Protein AF-A0A658NN57-F1 (afdb_monomer_lite)

pLDDT: mean 90.78, std 7.17, range [65.0, 97.75]

Sequence (86 aa):
GPGHSAVVYYVSGGRKINWICMGSSPSSRAESWSATASTEEVLGVYRGWNPEVTELVRISPTPFVTALYDRAPLDRWVKGRIVLMG

Foldseek 3Di:
DVQKDKDWDADPVNPDIDMDIDGDDPDDDDADPPAFDALVVVCVRQPPHDPVVNVVSVPDDTDHDGDDDDDDDDPDQDDDPDGDDD

Secondary structure (DSSP, 8-state):
-TTEEEEEEEETTTTEEEEEEEE--SS-----SS-B--HHHHHHHTTTS-HHHHHHHHHSSS-B-------PPPS-SEETTEE---

Radius of gyration: 17.11 Å; chains: 1; bounding box: 34×34×46 Å

Structure (mmCIF, N/CA/C/O backbone):
data_AF-A0A658NN57-F1
#
_entry.id   AF-A0A658NN57-F1
#
loop_
_atom_site.group_PDB
_atom_site.id
_atom_site.type_symbol
_atom_site.label_atom_id
_atom_site.label_alt_id
_atom_site.label_comp_id
_atom_site.label_asym_id
_atom_site.label_entity_id
_atom_site.label_seq_id
_atom_site.pdbx_PDB_ins_code
_atom_site.Cartn_x
_atom_site.Cartn_y
_atom_site.Cartn_z
_atom_site.occupancy
_atom_site.B_iso_or_equiv
_atom_site.auth_seq_id
_atom_site.auth_comp_id
_atom_site.auth_asym_id
_atom_site.auth_atom_id
_atom_site.pdbx_PDB_model_num
ATOM 1 N N . GLY A 1 1 ? -4.746 -8.887 -12.795 1.00 78.56 1 GLY A N 1
ATOM 2 C CA . GLY A 1 1 ? -4.434 -10.213 -13.365 1.00 78.56 1 GLY A CA 1
ATOM 3 C C . GLY A 1 1 ? -4.656 -11.279 -12.307 1.00 78.56 1 GLY A C 1
ATOM 4 O O . GLY A 1 1 ? -5.006 -10.924 -11.188 1.00 78.56 1 GLY A O 1
ATOM 5 N N . PRO A 1 2 ? -4.479 -12.569 -12.615 1.00 81.56 2 PRO A N 1
ATOM 6 C CA . PRO A 1 2 ? -4.632 -13.628 -11.617 1.00 81.56 2 PRO A CA 1
ATOM 7 C C . PRO A 1 2 ? -3.709 -13.409 -10.403 1.00 81.56 2 PRO A C 1
ATOM 9 O O . PRO A 1 2 ? -2.497 -13.261 -10.562 1.00 81.56 2 PRO A O 1
ATOM 12 N N . GLY A 1 3 ? -4.292 -13.324 -9.203 1.00 85.44 3 GLY A N 1
ATOM 13 C CA . GLY A 1 3 ? -3.575 -13.180 -7.925 1.00 85.44 3 GLY A CA 1
ATOM 14 C C . GLY A 1 3 ? -2.857 -11.845 -7.678 1.00 85.44 3 GLY A C 1
ATOM 15 O O . GLY A 1 3 ? -2.269 -11.677 -6.615 1.00 85.44 3 GLY A O 1
ATOM 16 N N . HIS A 1 4 ? -2.892 -10.908 -8.634 1.00 91.00 4 HIS A N 1
ATOM 17 C CA . HIS A 1 4 ? -2.131 -9.656 -8.581 1.00 91.00 4 HIS A CA 1
ATOM 18 C C . HIS A 1 4 ? -2.905 -8.495 -9.207 1.00 91.00 4 HIS A C 1
ATOM 20 O O . HIS A 1 4 ? -3.532 -8.633 -10.266 1.00 91.00 4 HIS A O 1
ATOM 26 N N . SER A 1 5 ? -2.794 -7.316 -8.610 1.00 93.94 5 SER A N 1
ATOM 27 C CA . SER A 1 5 ? -3.354 -6.073 -9.137 1.00 93.94 5 SER A CA 1
ATOM 28 C C . SER A 1 5 ? -2.415 -4.908 -8.874 1.00 93.94 5 SER A C 1
ATOM 30 O O . SER A 1 5 ? -1.809 -4.837 -7.810 1.00 93.94 5 SER A O 1
ATOM 32 N N . ALA A 1 6 ? -2.356 -3.971 -9.815 1.00 95.12 6 ALA A N 1
ATOM 33 C CA . ALA A 1 6 ? -1.632 -2.725 -9.653 1.00 95.12 6 ALA A CA 1
ATOM 34 C C . ALA A 1 6 ? -2.558 -1.548 -9.951 1.00 95.12 6 ALA A C 1
ATOM 36 O O . ALA A 1 6 ? -3.400 -1.626 -10.847 1.00 95.12 6 ALA A O 1
ATOM 37 N N . VAL A 1 7 ? -2.384 -0.470 -9.197 1.00 96.38 7 VAL A N 1
ATOM 38 C CA . VAL A 1 7 ? -3.083 0.801 -9.378 1.00 96.38 7 VAL A CA 1
ATOM 39 C C . VAL A 1 7 ? -2.022 1.872 -9.568 1.00 96.38 7 VAL A C 1
ATOM 41 O O . VAL A 1 7 ? -1.117 1.983 -8.746 1.00 96.38 7 VAL A O 1
ATOM 44 N N . VAL A 1 8 ? -2.121 2.644 -10.648 1.00 96.25 8 VAL A N 1
ATOM 45 C CA . VAL A 1 8 ? -1.159 3.696 -10.999 1.00 96.25 8 VAL A CA 1
ATOM 46 C C . VAL A 1 8 ? -1.933 4.965 -11.316 1.00 96.25 8 VAL A C 1
ATOM 48 O O . VAL A 1 8 ? -2.859 4.939 -12.124 1.00 96.25 8 VAL A O 1
ATOM 51 N N . TYR A 1 9 ? -1.580 6.073 -10.670 1.00 96.75 9 TYR A N 1
ATOM 52 C CA . TYR A 1 9 ? -2.236 7.357 -10.896 1.00 96.75 9 TYR A CA 1
ATOM 53 C C . TYR A 1 9 ? -1.303 8.536 -10.638 1.00 96.75 9 TYR A C 1
ATOM 55 O O . TYR A 1 9 ? -0.371 8.477 -9.834 1.00 96.75 9 TYR A O 1
ATOM 63 N N . TYR A 1 10 ? -1.577 9.638 -11.329 1.00 97.00 10 TYR A N 1
ATOM 64 C CA . TYR A 1 10 ? -0.856 10.887 -11.140 1.00 97.00 10 TYR A CA 1
ATOM 65 C C . TYR A 1 10 ? -1.296 11.599 -9.861 1.00 97.00 10 TYR A C 1
ATOM 67 O O . TYR A 1 10 ? -2.477 11.656 -9.525 1.00 97.00 10 TYR A O 1
ATOM 75 N N . VAL A 1 11 ? -0.333 12.214 -9.181 1.00 97.44 11 VAL A N 1
ATOM 76 C CA . VAL A 1 11 ? -0.545 13.082 -8.019 1.00 97.44 11 VAL A CA 1
ATOM 77 C C . VAL A 1 11 ? 0.276 14.363 -8.173 1.00 97.44 11 VAL A C 1
ATOM 79 O O . VAL A 1 11 ? 1.105 14.494 -9.076 1.00 97.44 11 VAL A O 1
ATOM 82 N N . SER A 1 12 ? 0.049 15.347 -7.296 1.00 97.50 12 SER A N 1
ATOM 83 C CA . SER A 1 12 ? 0.756 16.638 -7.344 1.00 97.50 12 SER A CA 1
ATOM 84 C C . SER A 1 12 ? 0.636 17.336 -8.714 1.00 97.50 12 SER A C 1
ATOM 86 O O . SER A 1 12 ? 1.623 17.816 -9.268 1.00 97.50 12 SER A O 1
ATOM 88 N N . GLY A 1 13 ? -0.573 17.355 -9.290 1.00 97.00 13 GLY A N 1
ATOM 89 C CA . GLY A 1 13 ? -0.836 17.986 -10.590 1.00 97.00 13 GLY A CA 1
ATOM 90 C C . GLY A 1 13 ? -0.066 17.357 -11.756 1.00 97.00 13 GLY A C 1
ATOM 91 O O . GLY A 1 13 ? 0.395 18.079 -12.630 1.00 97.00 13 GLY A O 1
ATOM 92 N N . GLY A 1 14 ? 0.151 16.038 -11.733 1.00 96.75 14 GLY A N 1
ATOM 93 C CA . GLY A 1 14 ? 0.865 15.324 -12.799 1.00 96.75 14 GLY A CA 1
ATOM 94 C C . GLY A 1 14 ? 2.379 15.228 -12.610 1.00 96.75 14 GLY A C 1
ATOM 95 O O . GLY A 1 14 ? 3.034 14.508 -13.352 1.00 96.75 14 GLY A O 1
ATOM 96 N N . ARG A 1 15 ? 2.953 15.902 -11.605 1.00 97.19 15 ARG A N 1
ATOM 97 C CA . ARG A 1 15 ? 4.412 15.907 -11.381 1.00 97.19 15 ARG A CA 1
ATOM 98 C C . ARG A 1 15 ? 4.950 14.646 -10.711 1.00 97.19 15 ARG A C 1
ATOM 100 O O . ARG A 1 15 ? 6.160 14.452 -10.672 1.00 97.19 15 ARG A O 1
ATOM 107 N N . LYS A 1 16 ? 4.079 13.837 -10.110 1.00 95.62 16 LYS A N 1
ATOM 108 C CA . LYS A 1 16 ? 4.449 12.596 -9.426 1.00 95.62 16 LYS A CA 1
ATOM 109 C C . LYS A 1 16 ? 3.481 11.489 -9.814 1.00 95.62 16 LYS A C 1
ATOM 111 O O . LYS A 1 16 ? 2.317 11.755 -10.109 1.00 95.62 16 LYS A O 1
ATOM 116 N N . ILE A 1 17 ? 3.961 10.258 -9.751 1.00 94.75 17 ILE A N 1
ATOM 117 C CA . ILE A 1 17 ? 3.154 9.054 -9.922 1.00 94.75 17 ILE A CA 1
ATOM 118 C C . ILE A 1 17 ? 3.090 8.358 -8.567 1.00 94.75 17 ILE A C 1
ATOM 120 O O . ILE A 1 17 ? 4.119 8.189 -7.915 1.00 94.75 17 ILE A O 1
ATOM 124 N N . ASN A 1 18 ? 1.885 7.975 -8.151 1.00 95.44 18 ASN A N 1
ATOM 125 C CA . ASN A 1 18 ? 1.694 7.011 -7.082 1.00 95.44 18 ASN A CA 1
ATOM 126 C C . ASN A 1 18 ? 1.330 5.663 -7.701 1.00 95.44 18 ASN A C 1
ATOM 128 O O . ASN A 1 18 ? 0.447 5.593 -8.560 1.00 95.44 18 ASN A O 1
ATOM 132 N N . TRP A 1 19 ? 1.997 4.605 -7.256 1.00 94.50 19 TRP A N 1
ATOM 133 C CA . TRP A 1 19 ? 1.684 3.243 -7.659 1.00 94.50 19 TRP A CA 1
ATOM 134 C C . TRP A 1 19 ? 1.507 2.359 -6.427 1.00 94.50 19 TRP A C 1
ATOM 136 O O . TRP A 1 19 ? 2.174 2.543 -5.412 1.00 94.50 19 TRP A O 1
ATOM 146 N N . ILE A 1 20 ? 0.574 1.414 -6.514 1.00 94.81 20 ILE A N 1
ATOM 147 C CA . ILE A 1 20 ? 0.282 0.430 -5.472 1.00 94.81 20 ILE A CA 1
ATOM 148 C C . ILE A 1 20 ? 0.200 -0.929 -6.143 1.00 94.81 20 ILE A C 1
ATOM 150 O O . ILE A 1 20 ? -0.584 -1.116 -7.071 1.00 94.81 20 ILE A O 1
ATOM 154 N N . CYS A 1 21 ? 0.985 -1.874 -5.644 1.00 93.69 21 CYS A N 1
ATOM 155 C CA . CYS A 1 21 ? 1.018 -3.253 -6.099 1.00 93.69 21 CYS A CA 1
ATOM 156 C C . CYS A 1 21 ? 0.472 -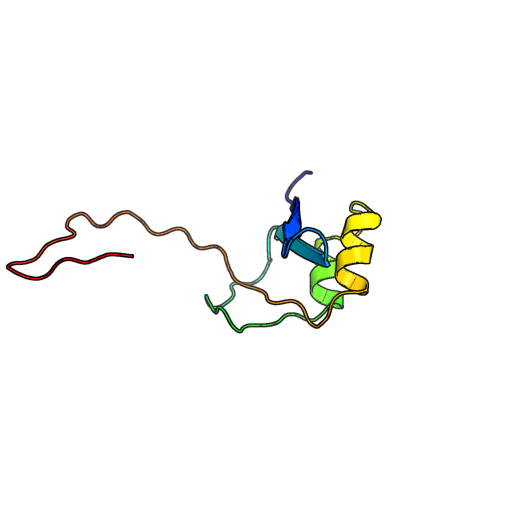4.156 -4.987 1.00 93.69 21 CYS A C 1
ATOM 158 O O . CYS A 1 21 ? 1.022 -4.195 -3.892 1.00 93.69 21 CYS A O 1
ATOM 160 N N . MET A 1 22 ? -0.596 -4.901 -5.270 1.00 92.56 22 MET A N 1
ATOM 161 C CA . MET A 1 22 ? -1.216 -5.866 -4.360 1.00 92.56 22 MET A CA 1
ATOM 162 C C . MET A 1 22 ? -1.084 -7.277 -4.930 1.00 92.56 22 MET A C 1
ATOM 164 O O . MET A 1 22 ? -1.502 -7.539 -6.057 1.00 92.56 22 MET A O 1
ATOM 168 N N . GLY A 1 23 ? -0.500 -8.180 -4.152 1.00 88.44 23 GLY A N 1
ATOM 169 C CA . GLY A 1 23 ? -0.326 -9.585 -4.505 1.00 88.44 23 GLY A CA 1
ATOM 170 C C . GLY A 1 23 ? -0.235 -10.450 -3.254 1.00 88.44 23 GLY A C 1
ATOM 171 O O . GLY A 1 23 ? -0.045 -9.937 -2.149 1.00 88.44 23 GLY A O 1
ATOM 172 N N . SER A 1 24 ? -0.389 -11.761 -3.418 1.00 80.94 24 SER A N 1
ATOM 173 C CA . SER A 1 24 ? -0.245 -12.703 -2.308 1.00 80.94 24 SER A CA 1
ATOM 174 C C . SER A 1 24 ? 1.213 -12.776 -1.846 1.00 80.94 24 SER A C 1
ATOM 176 O O . SER A 1 24 ? 2.112 -13.039 -2.641 1.00 80.94 24 SER A O 1
ATOM 178 N N . SER A 1 25 ? 1.441 -12.576 -0.548 1.00 74.12 25 SER A N 1
ATOM 179 C CA . SER A 1 25 ? 2.740 -12.796 0.094 1.00 74.12 25 SER A CA 1
ATOM 180 C C . SER A 1 25 ? 2.744 -14.164 0.784 1.00 74.12 25 SER A C 1
ATOM 182 O O . SER A 1 25 ? 1.789 -14.464 1.503 1.00 74.12 25 SER A O 1
ATOM 184 N N . PRO A 1 26 ? 3.794 -14.990 0.621 1.00 65.00 26 PRO A N 1
ATOM 185 C CA . PRO A 1 26 ? 3.906 -16.276 1.311 1.00 65.00 26 PRO A CA 1
ATOM 186 C C . PRO A 1 26 ? 4.215 -16.123 2.809 1.00 65.00 26 PRO A C 1
ATOM 188 O O . PRO A 1 26 ? 4.082 -17.083 3.562 1.00 65.00 26 PRO A O 1
ATOM 191 N N . SER A 1 27 ? 4.640 -14.934 3.249 1.00 69.62 27 SER A N 1
ATOM 192 C CA . SER A 1 27 ? 5.004 -14.643 4.635 1.00 69.62 27 SER A CA 1
ATOM 193 C C . SER A 1 27 ? 4.057 -13.629 5.275 1.00 69.62 27 SER A C 1
ATOM 195 O O . SER A 1 27 ? 3.686 -12.618 4.667 1.00 69.62 27 SER A O 1
ATOM 197 N N . SER A 1 28 ? 3.698 -13.891 6.535 1.00 67.56 28 SER A N 1
ATOM 198 C CA . SER A 1 28 ? 3.035 -12.916 7.397 1.00 67.56 28 SER A CA 1
ATOM 199 C C . SER A 1 28 ? 3.978 -11.742 7.650 1.00 67.56 28 SER A C 1
ATOM 201 O O . SER A 1 28 ? 5.106 -11.941 8.109 1.00 67.56 28 SER A O 1
ATOM 203 N N . ARG A 1 29 ? 3.513 -10.521 7.392 1.00 74.31 29 ARG A N 1
ATOM 204 C CA . ARG A 1 29 ? 4.230 -9.287 7.731 1.00 74.31 29 ARG A CA 1
ATOM 205 C C . ARG A 1 29 ? 3.526 -8.565 8.868 1.00 74.31 29 ARG A C 1
ATOM 207 O O . ARG A 1 29 ? 2.302 -8.616 8.973 1.00 74.31 29 ARG A O 1
ATOM 214 N N . ALA A 1 30 ? 4.294 -7.873 9.703 1.00 74.94 30 ALA A N 1
ATOM 215 C CA . ALA A 1 30 ? 3.718 -6.919 10.640 1.00 74.94 30 ALA A CA 1
ATOM 216 C C . ALA A 1 30 ? 2.996 -5.806 9.861 1.00 74.94 30 ALA A C 1
ATOM 218 O O . ALA A 1 30 ? 3.475 -5.368 8.813 1.00 74.94 30 ALA A O 1
ATOM 219 N N . GLU A 1 31 ? 1.855 -5.353 10.376 1.00 75.44 31 GLU A N 1
ATOM 220 C CA . GLU A 1 31 ? 1.191 -4.153 9.869 1.00 75.44 31 GLU A CA 1
ATOM 221 C C . GLU A 1 31 ? 2.047 -2.945 10.261 1.00 75.44 31 GLU A C 1
ATOM 223 O O . GLU A 1 31 ? 2.108 -2.557 11.428 1.00 75.44 31 GLU A O 1
ATOM 228 N N . SER A 1 32 ? 2.790 -2.404 9.297 1.00 81.56 32 SER A N 1
ATOM 229 C CA . SER A 1 32 ? 3.694 -1.283 9.520 1.00 81.56 32 SER A CA 1
ATOM 230 C C . SER A 1 32 ? 3.665 -0.342 8.330 1.00 81.56 32 SER A C 1
ATOM 232 O O . SER A 1 32 ? 3.897 -0.739 7.192 1.00 81.56 32 SER A O 1
ATOM 234 N N . TRP A 1 33 ? 3.434 0.934 8.623 1.00 80.44 33 TRP A N 1
ATOM 235 C CA . TRP A 1 33 ? 3.427 2.015 7.638 1.00 80.44 33 TRP A CA 1
ATOM 236 C C . TRP A 1 33 ? 4.831 2.481 7.236 1.00 80.44 33 TRP A C 1
ATOM 238 O O . TRP A 1 33 ? 4.970 3.303 6.336 1.00 80.44 33 TRP A O 1
ATOM 248 N N . SER A 1 34 ? 5.869 1.974 7.902 1.00 86.50 34 SER A N 1
ATOM 249 C CA . SER A 1 34 ? 7.271 2.304 7.629 1.00 86.50 34 SER A CA 1
ATOM 250 C C . SER A 1 34 ? 8.108 1.094 7.222 1.00 86.50 34 SER A C 1
ATOM 252 O O . SER A 1 34 ? 9.303 1.241 6.969 1.00 86.50 34 SER A O 1
ATOM 254 N N . ALA A 1 35 ? 7.509 -0.100 7.156 1.00 89.19 35 ALA A N 1
ATOM 255 C CA . ALA A 1 35 ? 8.210 -1.279 6.678 1.00 89.19 35 ALA A CA 1
ATOM 256 C C . ALA A 1 35 ? 8.541 -1.137 5.189 1.00 89.19 35 ALA A C 1
ATOM 258 O O . ALA A 1 35 ? 7.746 -0.643 4.386 1.00 89.19 35 ALA A O 1
ATOM 259 N N . THR A 1 36 ? 9.733 -1.596 4.827 1.00 91.19 36 THR A N 1
ATOM 260 C CA . THR A 1 36 ? 10.232 -1.607 3.455 1.00 91.19 36 THR A CA 1
ATOM 261 C C . THR A 1 36 ? 10.465 -3.038 2.983 1.00 91.19 36 THR A C 1
ATOM 263 O O . THR A 1 36 ? 10.612 -3.963 3.786 1.00 91.19 36 THR A O 1
ATOM 266 N N . ALA A 1 37 ? 10.473 -3.223 1.667 1.00 88.50 37 ALA A N 1
ATOM 267 C CA . ALA A 1 37 ? 10.921 -4.448 1.012 1.00 88.50 37 ALA A CA 1
ATOM 268 C C . ALA A 1 37 ? 12.093 -4.126 0.083 1.00 88.50 37 ALA A C 1
ATOM 270 O O . ALA A 1 37 ? 12.270 -2.977 -0.331 1.00 88.50 37 ALA A O 1
ATOM 271 N N . SER A 1 38 ? 12.881 -5.139 -0.276 1.00 91.75 38 SER A N 1
ATOM 272 C CA . SER A 1 38 ? 13.810 -4.975 -1.390 1.00 91.75 38 SER A CA 1
ATOM 273 C C . SER A 1 38 ? 13.037 -4.910 -2.708 1.00 91.75 38 SER A C 1
ATOM 275 O O . SER A 1 38 ? 11.981 -5.532 -2.869 1.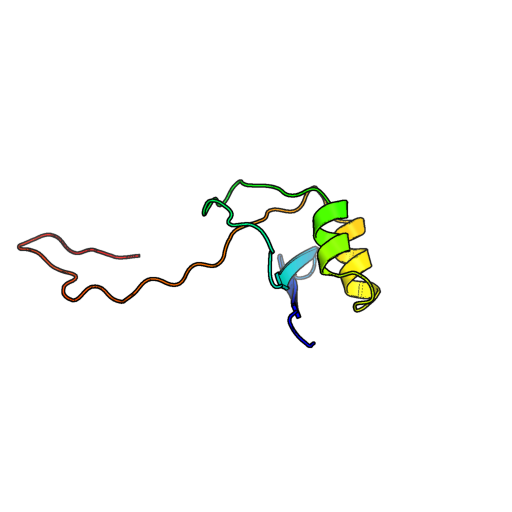00 91.75 38 SER A O 1
ATOM 277 N N . THR A 1 39 ? 13.576 -4.170 -3.674 1.00 93.12 39 THR A N 1
ATOM 278 C CA . THR A 1 39 ? 13.023 -4.104 -5.031 1.00 93.12 39 THR A CA 1
ATOM 279 C C . THR A 1 39 ? 12.941 -5.503 -5.648 1.00 93.12 39 THR A C 1
ATOM 281 O O . THR A 1 39 ? 11.945 -5.846 -6.282 1.00 93.12 39 THR A O 1
ATOM 284 N N . GLU A 1 40 ? 13.940 -6.352 -5.405 1.00 93.25 40 GLU A N 1
ATOM 285 C CA . GLU A 1 40 ? 14.009 -7.730 -5.897 1.00 93.25 40 GLU A CA 1
ATOM 286 C C . GLU A 1 40 ? 12.873 -8.598 -5.359 1.00 93.25 40 GLU A C 1
ATOM 288 O O . GLU A 1 40 ? 12.341 -9.429 -6.095 1.00 93.25 40 GLU A O 1
ATOM 293 N N . GLU A 1 41 ? 12.481 -8.410 -4.098 1.00 90.56 41 GLU A N 1
ATOM 294 C CA . GLU A 1 41 ? 11.375 -9.162 -3.518 1.00 90.56 41 GLU A CA 1
ATOM 295 C C . GLU A 1 41 ? 10.053 -8.804 -4.207 1.00 90.56 41 GLU A C 1
ATOM 297 O O . GLU A 1 41 ? 9.312 -9.693 -4.633 1.00 90.56 41 GLU A O 1
ATOM 302 N N . VAL A 1 42 ? 9.791 -7.505 -4.398 1.00 91.12 42 VAL A N 1
ATOM 303 C CA . VAL A 1 42 ? 8.587 -7.034 -5.099 1.00 91.12 42 VAL A CA 1
ATOM 304 C C . VAL A 1 42 ? 8.575 -7.540 -6.544 1.00 91.12 42 VAL A C 1
ATOM 306 O O . VAL A 1 42 ? 7.564 -8.063 -7.014 1.00 91.12 42 VAL A O 1
ATOM 309 N N . LEU A 1 43 ? 9.708 -7.466 -7.247 1.00 92.75 43 LEU A N 1
ATOM 310 C CA . LEU A 1 43 ? 9.839 -8.003 -8.605 1.00 92.75 43 LEU A CA 1
ATOM 311 C C . LEU A 1 43 ? 9.687 -9.530 -8.662 1.00 92.75 43 LEU A C 1
ATOM 313 O O . LEU A 1 43 ? 9.232 -10.058 -9.676 1.00 92.75 43 LEU A O 1
ATOM 317 N N . GLY A 1 44 ? 10.042 -10.244 -7.592 1.00 92.00 44 GLY A N 1
ATOM 318 C CA . GLY A 1 44 ? 9.815 -11.680 -7.456 1.00 92.00 44 GLY A CA 1
ATOM 319 C C . GLY A 1 44 ? 8.328 -12.032 -7.462 1.00 92.00 44 GLY A C 1
ATOM 320 O O . GLY A 1 44 ? 7.926 -12.934 -8.196 1.00 92.00 44 GLY A O 1
ATOM 321 N N . VAL A 1 45 ? 7.518 -11.276 -6.714 1.00 90.06 45 VAL A N 1
ATOM 322 C CA . VAL A 1 45 ? 6.049 -11.411 -6.691 1.00 90.06 45 VAL A CA 1
ATOM 323 C C . VAL A 1 45 ? 5.451 -11.092 -8.067 1.00 90.06 45 VAL A C 1
ATOM 325 O O . VAL A 1 45 ? 4.571 -11.797 -8.546 1.00 90.06 45 VAL A O 1
ATOM 328 N N . TYR A 1 46 ? 5.986 -10.080 -8.751 1.00 91.69 46 TYR A N 1
ATOM 329 C CA . TYR A 1 46 ? 5.506 -9.620 -10.059 1.00 91.69 46 TYR A CA 1
ATOM 330 C C . TYR A 1 46 ? 6.227 -10.262 -11.259 1.00 91.69 46 TYR A C 1
ATOM 332 O O . TYR A 1 46 ? 6.178 -9.738 -12.377 1.00 91.69 46 TYR A O 1
ATOM 340 N N . ARG A 1 47 ? 6.902 -11.403 -11.070 1.00 90.81 47 ARG A N 1
ATOM 341 C CA . ARG A 1 47 ? 7.655 -12.067 -12.143 1.00 90.81 47 ARG A CA 1
ATOM 342 C C . ARG A 1 47 ? 6.733 -12.456 -13.302 1.00 90.81 47 ARG A C 1
ATOM 344 O O . ARG A 1 47 ? 5.744 -13.156 -13.116 1.00 90.81 47 ARG A O 1
ATOM 351 N N . GLY A 1 48 ? 7.102 -12.045 -14.517 1.00 90.56 48 GLY A N 1
ATOM 352 C CA . GLY A 1 48 ? 6.331 -12.335 -15.732 1.00 90.56 48 GLY A CA 1
ATOM 353 C C . GLY A 1 48 ? 5.037 -11.526 -15.860 1.00 90.56 48 GLY A C 1
ATOM 354 O O . GLY A 1 48 ? 4.220 -11.824 -16.728 1.00 90.56 48 GLY A O 1
ATOM 355 N N . TRP A 1 49 ? 4.835 -10.522 -15.001 1.00 92.88 49 TRP A N 1
ATOM 356 C CA . TRP A 1 49 ? 3.709 -9.602 -15.096 1.00 92.88 49 TRP A CA 1
ATOM 357 C C . TRP A 1 49 ? 3.991 -8.458 -16.078 1.00 92.88 49 TRP A C 1
ATOM 359 O O . TRP A 1 49 ? 4.984 -8.478 -16.803 1.00 92.88 49 TRP A O 1
ATOM 369 N N . ASN A 1 50 ? 3.095 -7.471 -16.136 1.00 93.38 50 ASN A N 1
ATOM 370 C CA . ASN A 1 50 ? 3.197 -6.365 -17.086 1.00 93.38 50 ASN A CA 1
ATOM 371 C C . ASN A 1 50 ? 4.576 -5.654 -16.989 1.00 93.38 50 ASN A C 1
ATOM 373 O O . ASN A 1 50 ? 4.915 -5.171 -15.901 1.00 93.38 50 ASN A O 1
ATOM 377 N N . PRO A 1 51 ? 5.338 -5.547 -18.102 1.00 95.06 51 PRO A N 1
ATOM 378 C CA . PRO A 1 51 ? 6.666 -4.935 -18.114 1.00 95.06 51 PRO A CA 1
ATOM 379 C C . PRO A 1 51 ? 6.702 -3.504 -17.572 1.00 95.06 51 PRO A C 1
ATOM 381 O O . PRO A 1 51 ? 7.618 -3.166 -16.825 1.00 95.06 51 PRO A O 1
ATOM 384 N N . GLU A 1 52 ? 5.691 -2.685 -17.872 1.00 94.69 52 GLU A N 1
ATOM 385 C CA . GLU A 1 52 ? 5.610 -1.291 -17.418 1.00 94.69 52 GLU A CA 1
ATOM 386 C C . GLU A 1 52 ? 5.480 -1.208 -15.894 1.00 94.69 52 GLU A C 1
ATOM 388 O O . GLU A 1 52 ? 6.125 -0.380 -15.256 1.00 94.69 52 GLU A O 1
ATOM 393 N N . VAL A 1 53 ? 4.709 -2.111 -15.282 1.00 93.94 53 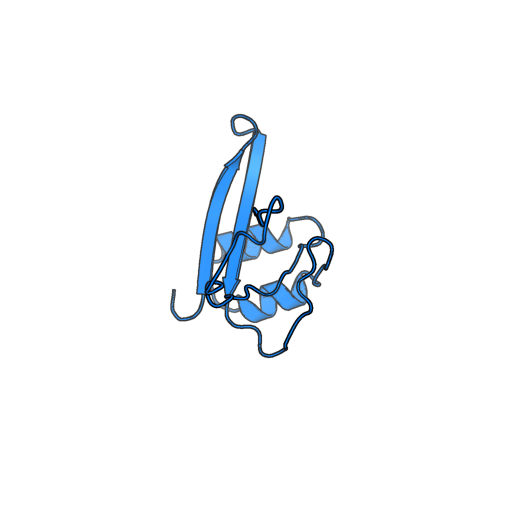VAL A N 1
ATOM 394 C CA . VAL A 1 53 ? 4.564 -2.166 -13.818 1.00 93.94 53 VAL A CA 1
ATOM 395 C C . VAL A 1 53 ? 5.868 -2.607 -13.165 1.00 93.94 53 VAL A C 1
ATOM 397 O O . VAL A 1 53 ? 6.300 -2.004 -12.186 1.00 93.94 53 VAL A O 1
ATOM 400 N N . THR A 1 54 ? 6.525 -3.634 -13.710 1.00 94.94 54 THR A N 1
ATOM 401 C CA . THR A 1 54 ? 7.823 -4.068 -13.176 1.00 94.94 54 THR A CA 1
ATOM 402 C C . THR A 1 54 ? 8.903 -3.002 -13.349 1.00 94.94 54 THR A C 1
ATOM 404 O O . THR A 1 54 ? 9.778 -2.876 -12.495 1.00 94.94 54 THR A O 1
ATOM 407 N N . GLU A 1 55 ? 8.825 -2.193 -14.405 1.00 95.88 55 GLU A N 1
ATOM 408 C CA . GLU A 1 55 ? 9.760 -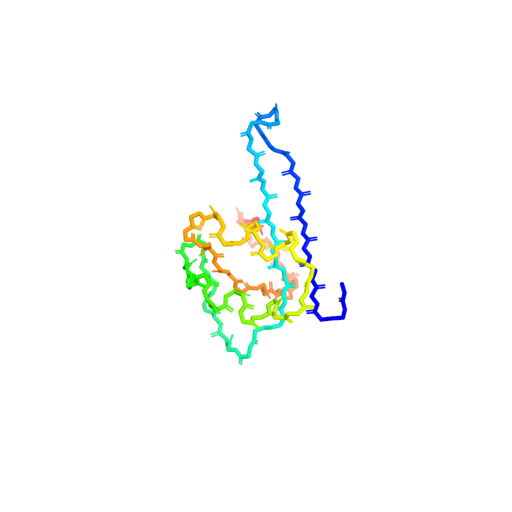1.094 -14.617 1.00 95.88 55 GLU A CA 1
ATOM 409 C C . GLU A 1 55 ? 9.507 0.063 -13.647 1.00 95.88 55 GLU A C 1
ATOM 411 O O . GLU A 1 55 ? 10.459 0.564 -13.054 1.00 95.88 55 GLU A O 1
ATOM 416 N N . LEU A 1 56 ? 8.243 0.413 -13.372 1.00 95.06 56 LEU A N 1
ATOM 417 C CA . LEU A 1 56 ? 7.895 1.384 -12.326 1.00 95.06 56 LEU A CA 1
ATOM 418 C C . LEU A 1 56 ? 8.483 0.995 -10.963 1.00 95.06 56 LEU A C 1
ATOM 420 O O . LEU A 1 56 ? 9.027 1.850 -10.263 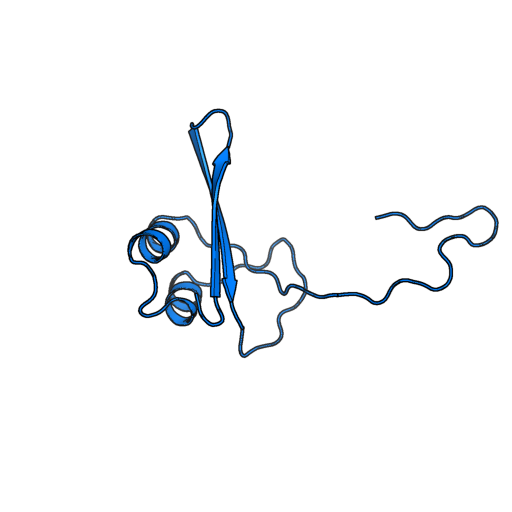1.00 95.06 56 LEU A O 1
ATOM 424 N N . VAL A 1 57 ? 8.416 -0.289 -10.601 1.00 94.50 57 VAL A N 1
ATOM 425 C CA . VAL A 1 57 ? 9.029 -0.808 -9.368 1.00 94.50 57 VAL A CA 1
ATOM 426 C C . VAL A 1 57 ? 10.554 -0.652 -9.406 1.00 94.50 57 VAL A C 1
ATOM 428 O O . VAL A 1 57 ? 11.142 -0.226 -8.416 1.00 94.50 57 VAL A O 1
ATOM 431 N N . ARG A 1 58 ? 11.198 -0.950 -10.542 1.00 95.31 58 ARG A N 1
ATOM 432 C CA . ARG A 1 58 ? 12.661 -0.893 -10.703 1.00 95.31 58 ARG A CA 1
ATOM 433 C C . ARG A 1 58 ? 13.231 0.520 -10.575 1.00 95.31 58 ARG A C 1
ATOM 435 O O . ARG A 1 58 ? 14.287 0.686 -9.974 1.00 95.31 58 ARG A O 1
ATOM 442 N N . ILE A 1 59 ? 12.556 1.516 -11.149 1.00 95.12 59 ILE A N 1
ATOM 443 C CA . ILE A 1 59 ? 13.025 2.913 -11.156 1.00 95.12 59 ILE A CA 1
ATOM 444 C C . ILE A 1 59 ? 12.641 3.686 -9.889 1.00 95.12 59 ILE A C 1
ATOM 446 O O . ILE A 1 59 ? 13.079 4.822 -9.698 1.00 95.12 59 ILE A O 1
ATOM 450 N N . SER A 1 60 ? 11.783 3.110 -9.046 1.00 94.06 60 SER A N 1
ATOM 451 C CA . SER A 1 60 ? 11.341 3.749 -7.812 1.00 94.06 60 SER A CA 1
ATOM 452 C C . SER A 1 60 ? 12.407 3.649 -6.715 1.00 94.06 60 SER A C 1
ATOM 454 O O . SER A 1 60 ? 13.179 2.689 -6.681 1.00 94.06 60 SER A O 1
ATOM 456 N N . PRO A 1 61 ? 12.432 4.603 -5.765 1.00 91.50 61 PRO A N 1
ATOM 457 C CA . PRO A 1 61 ? 13.134 4.418 -4.499 1.00 91.50 61 PRO A CA 1
ATOM 458 C C . PRO A 1 61 ? 12.632 3.173 -3.755 1.00 91.50 61 PRO A C 1
ATOM 460 O O . PRO A 1 61 ? 11.584 2.623 -4.098 1.00 91.50 61 PRO A O 1
ATOM 463 N N . THR A 1 62 ? 13.350 2.777 -2.699 1.00 91.38 62 THR A N 1
ATOM 464 C CA . THR A 1 62 ? 13.006 1.617 -1.864 1.00 91.38 62 THR A CA 1
ATOM 465 C C . THR A 1 62 ? 11.503 1.560 -1.561 1.00 91.38 62 THR A C 1
ATOM 467 O O . THR A 1 62 ? 10.977 2.497 -0.950 1.00 91.38 62 THR A O 1
ATOM 470 N N . PRO A 1 63 ? 10.803 0.486 -1.972 1.00 90.69 63 PRO A N 1
ATOM 471 C CA . PRO A 1 63 ? 9.363 0.404 -1.821 1.00 90.69 63 PRO A CA 1
ATOM 472 C C . PRO A 1 63 ? 8.971 0.176 -0.361 1.00 90.69 63 PRO A C 1
ATOM 474 O O . PRO A 1 63 ? 9.602 -0.591 0.374 1.00 90.69 63 PRO A O 1
ATOM 477 N N . PHE A 1 64 ? 7.871 0.810 0.036 1.00 91.25 64 PHE A N 1
ATOM 478 C CA . PHE A 1 64 ? 7.168 0.460 1.263 1.00 91.25 64 PHE A CA 1
ATOM 479 C C . PHE A 1 64 ? 6.350 -0.811 1.054 1.00 91.25 64 PHE A C 1
ATOM 481 O O . PHE A 1 64 ? 5.838 -1.066 -0.038 1.00 91.25 64 PHE A O 1
ATOM 488 N N . VAL A 1 65 ? 6.204 -1.597 2.115 1.00 89.88 65 VAL A N 1
ATOM 489 C CA . VAL A 1 65 ? 5.399 -2.813 2.103 1.00 89.88 65 VAL A CA 1
ATOM 490 C C . VAL A 1 65 ? 4.576 -2.899 3.377 1.00 89.88 65 VAL A C 1
ATOM 492 O O . VAL A 1 65 ? 5.091 -2.721 4.475 1.00 89.88 65 VAL A O 1
ATOM 495 N N . THR A 1 66 ? 3.293 -3.208 3.232 1.00 88.56 66 THR A N 1
ATOM 496 C CA . THR A 1 66 ? 2.405 -3.462 4.363 1.00 88.56 66 THR A CA 1
ATOM 497 C C . THR A 1 66 ? 1.550 -4.688 4.081 1.00 88.56 66 THR A C 1
ATOM 499 O O . THR A 1 66 ? 1.194 -4.959 2.932 1.00 88.56 66 THR A O 1
ATOM 502 N N . ALA A 1 67 ? 1.247 -5.452 5.126 1.00 89.06 67 ALA A N 1
ATOM 503 C CA . ALA A 1 67 ? 0.234 -6.490 5.042 1.00 89.06 67 ALA A CA 1
ATOM 504 C C . ALA A 1 67 ? -1.150 -5.839 5.086 1.00 89.06 67 ALA A C 1
ATOM 506 O O . ALA A 1 67 ? -1.429 -5.021 5.960 1.00 89.06 67 ALA A O 1
ATOM 507 N N . LEU A 1 68 ? -2.015 -6.223 4.149 1.00 87.62 68 LEU A N 1
ATOM 508 C CA . LEU A 1 68 ? -3.406 -5.794 4.147 1.00 87.62 68 LEU A CA 1
ATOM 509 C C . LEU A 1 68 ? -4.207 -6.744 5.040 1.00 87.62 68 LEU A C 1
ATOM 511 O O . LEU A 1 68 ? -4.456 -7.889 4.659 1.00 87.62 68 LEU A O 1
ATOM 515 N N . TYR A 1 69 ? -4.569 -6.277 6.231 1.00 87.06 69 TYR A N 1
ATOM 516 C CA . TYR A 1 69 ? -5.406 -7.020 7.166 1.00 87.06 69 TYR A CA 1
ATOM 517 C C . TYR A 1 69 ? -6.830 -6.480 7.161 1.00 87.06 69 TYR A C 1
ATOM 519 O O . TYR A 1 69 ? -7.047 -5.271 7.193 1.00 87.06 69 TYR A O 1
ATOM 527 N N . ASP A 1 70 ? -7.790 -7.398 7.173 1.00 87.75 70 ASP A N 1
ATOM 528 C CA . ASP A 1 70 ? -9.172 -7.082 7.512 1.00 87.75 70 ASP A CA 1
ATOM 529 C C . ASP A 1 70 ? -9.380 -7.255 9.023 1.00 87.75 70 ASP A C 1
ATOM 531 O O . ASP A 1 70 ? -8.703 -8.055 9.682 1.00 87.75 70 ASP A O 1
ATOM 535 N N . ARG A 1 71 ? -10.311 -6.492 9.589 1.00 89.75 71 ARG A N 1
ATOM 536 C CA . ARG A 1 71 ? -10.690 -6.565 11.000 1.00 89.75 71 ARG A CA 1
ATOM 537 C C . ARG A 1 71 ? -12.202 -6.664 11.079 1.00 89.75 71 ARG A C 1
ATOM 539 O O . ARG A 1 71 ? -12.916 -5.835 10.524 1.00 89.75 71 ARG A O 1
ATOM 546 N N . ALA A 1 72 ? -12.684 -7.662 11.818 1.00 93.75 72 ALA A N 1
ATOM 547 C CA . ALA A 1 72 ? -14.109 -7.792 12.079 1.00 93.75 72 ALA A CA 1
ATOM 548 C C . ALA A 1 72 ? -14.649 -6.502 12.728 1.00 93.75 72 ALA A C 1
ATOM 550 O O . ALA A 1 72 ? -13.963 -5.913 13.575 1.00 93.75 72 ALA A O 1
ATOM 551 N N . PRO A 1 73 ? -15.865 -6.064 12.358 1.00 93.19 73 P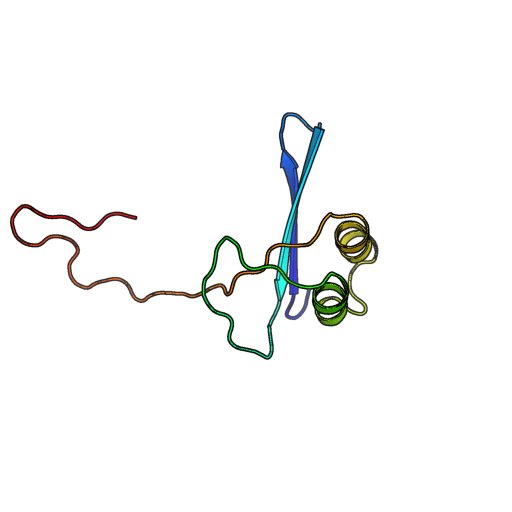RO A N 1
ATOM 552 C CA . PRO A 1 73 ? -16.474 -4.904 12.983 1.00 93.19 73 PRO A CA 1
ATOM 553 C C . PRO A 1 73 ? -16.626 -5.147 14.486 1.00 93.19 73 PRO A C 1
ATOM 555 O O . PRO A 1 73 ? -16.962 -6.247 14.922 1.00 93.19 73 PRO A O 1
ATOM 558 N N . LEU A 1 74 ? -16.392 -4.110 15.288 1.00 95.06 74 LEU A N 1
ATOM 559 C CA . LEU A 1 74 ? -16.664 -4.184 16.719 1.00 95.06 74 LEU A CA 1
ATOM 560 C C . LEU A 1 74 ? -18.174 -4.175 16.960 1.00 95.06 74 LEU A C 1
ATOM 562 O O . LEU A 1 74 ? -18.879 -3.320 16.423 1.00 95.06 74 LEU A O 1
ATOM 566 N N . ASP A 1 75 ? -18.644 -5.034 17.865 1.00 96.00 75 ASP A N 1
ATOM 567 C CA . ASP A 1 75 ? -20.055 -5.072 18.281 1.00 96.00 75 ASP A CA 1
ATOM 568 C C . ASP A 1 75 ? -20.521 -3.752 18.918 1.00 96.00 75 ASP A C 1
ATOM 570 O O . ASP A 1 75 ? -21.710 -3.431 18.940 1.00 96.00 75 ASP A O 1
ATOM 574 N N . ARG A 1 76 ? -19.587 -2.975 19.483 1.00 95.75 76 ARG A N 1
ATOM 575 C CA . ARG A 1 76 ? -19.878 -1.698 20.137 1.00 95.75 76 ARG A CA 1
ATOM 576 C C . ARG A 1 76 ? -18.709 -0.726 20.033 1.00 95.75 76 ARG A C 1
ATOM 578 O O . ARG A 1 76 ? -17.597 -1.036 20.448 1.00 95.75 76 ARG A O 1
ATOM 585 N N . TRP A 1 77 ? -19.020 0.490 19.596 1.00 96.56 77 TRP A N 1
ATOM 586 C CA . TRP A 1 77 ? -18.049 1.564 19.364 1.00 96.56 77 TRP A CA 1
ATOM 587 C C . TRP A 1 77 ? -18.022 2.614 20.486 1.00 96.56 77 TRP A C 1
ATOM 589 O O . TRP A 1 77 ? -17.035 3.327 20.638 1.00 96.56 77 TRP A O 1
ATOM 599 N N . VAL A 1 78 ? -19.083 2.701 21.299 1.00 97.75 78 VAL A N 1
ATOM 600 C CA . VAL A 1 78 ? -19.224 3.675 22.396 1.00 97.75 78 VAL A CA 1
ATOM 601 C C . VAL A 1 78 ? -19.300 2.966 23.746 1.00 97.75 78 VAL A C 1
ATOM 603 O O . VAL A 1 78 ? -20.069 2.019 23.920 1.00 97.75 78 VAL A O 1
ATOM 606 N N . LYS A 1 79 ? -18.559 3.459 24.740 1.00 97.38 79 LYS A N 1
ATOM 607 C CA . LYS A 1 79 ? -18.683 3.046 26.144 1.00 97.38 79 LYS A CA 1
ATOM 608 C C . LYS A 1 79 ? -18.733 4.282 27.044 1.00 97.38 79 LYS A C 1
ATOM 610 O O . LYS A 1 79 ? -17.725 4.947 27.269 1.00 97.38 79 LYS A O 1
ATOM 615 N N . GLY A 1 80 ? -19.917 4.586 27.580 1.00 96.75 80 GLY A N 1
ATOM 616 C CA . GLY A 1 80 ? -20.136 5.779 28.403 1.00 96.75 80 GLY A CA 1
ATOM 617 C C . GLY A 1 80 ? -19.959 7.062 27.587 1.00 96.75 80 GLY A C 1
ATOM 618 O O . GLY A 1 80 ? -20.726 7.309 26.666 1.00 96.75 80 GLY A O 1
ATOM 619 N N . ARG A 1 81 ? -18.944 7.867 27.925 1.00 97.06 81 ARG A N 1
ATOM 620 C CA . ARG A 1 81 ? -18.603 9.129 27.237 1.00 97.06 81 ARG A CA 1
ATOM 621 C C . ARG A 1 81 ? -17.416 8.996 26.266 1.00 97.06 81 ARG A C 1
ATOM 623 O O . ARG A 1 81 ? -16.843 10.006 25.877 1.00 97.06 81 ARG A O 1
ATOM 630 N N . ILE A 1 82 ? -17.019 7.768 25.918 1.00 97.62 82 ILE A N 1
ATOM 631 C CA . ILE A 1 82 ? -15.881 7.476 25.031 1.00 97.62 82 ILE A CA 1
ATOM 632 C C . ILE A 1 82 ? -16.389 6.754 23.783 1.00 97.62 82 ILE A C 1
ATOM 634 O O . ILE A 1 82 ? -17.170 5.809 23.902 1.00 97.62 82 ILE A O 1
ATOM 638 N N . VAL A 1 83 ? -15.914 7.174 22.610 1.00 97.44 83 VAL A N 1
ATOM 639 C CA . VAL A 1 83 ? -16.196 6.568 21.302 1.00 97.44 83 VAL A CA 1
ATOM 640 C C . VAL A 1 83 ? -14.884 6.219 20.596 1.00 97.44 83 VAL A C 1
ATOM 642 O O . VAL A 1 83 ? -13.947 7.016 20.626 1.00 97.44 83 VAL A O 1
ATOM 645 N N . LEU A 1 84 ? -14.808 5.033 19.988 1.00 96.56 84 LEU A N 1
ATOM 646 C CA . LEU A 1 84 ? -13.730 4.674 19.067 1.00 96.56 84 LEU A CA 1
ATOM 647 C C . LEU A 1 84 ? -14.042 5.240 17.680 1.00 96.56 84 LEU A C 1
ATOM 649 O O . LEU A 1 84 ? -15.169 5.130 17.206 1.00 96.56 84 LEU A O 1
ATOM 653 N N . MET A 1 85 ? -13.042 5.831 17.039 1.00 94.12 85 MET A N 1
ATOM 654 C CA . MET A 1 85 ? -13.107 6.300 15.658 1.00 94.12 85 MET A CA 1
ATOM 655 C C . MET A 1 85 ? -11.781 5.981 14.969 1.00 94.12 85 MET A C 1
ATOM 657 O O . MET A 1 85 ? -10.746 5.952 15.640 1.00 94.12 85 MET A O 1
ATOM 661 N N . GLY A 1 86 ? -11.827 5.818 13.648 1.00 87.75 86 GLY A N 1
ATOM 662 C CA . GLY A 1 86 ? -10.673 5.450 12.826 1.00 87.75 86 GLY A CA 1
ATOM 663 C C . GLY A 1 86 ? -10.803 4.064 12.227 1.00 87.75 86 GLY A C 1
ATOM 664 O O . GLY A 1 86 ? -11.435 3.201 12.875 1.00 87.75 86 GLY A O 1
#